Protein AF-A0A3P7PQY3-F1 (afdb_monomer)

Structure (mmCIF, N/CA/C/O backbone):
data_AF-A0A3P7PQY3-F1
#
_entry.id   AF-A0A3P7PQY3-F1
#
loop_
_atom_site.group_PDB
_atom_site.id
_atom_site.type_symbol
_atom_site.label_atom_id
_atom_site.label_alt_id
_atom_site.label_comp_id
_atom_site.label_asym_id
_atom_site.label_entity_id
_atom_site.label_seq_id
_atom_site.pdbx_PDB_ins_code
_atom_site.Cartn_x
_atom_site.Cartn_y
_atom_site.Cartn_z
_atom_site.occupancy
_atom_site.B_iso_or_equiv
_atom_site.auth_seq_id
_atom_site.auth_comp_id
_atom_site.auth_asym_id
_atom_site.auth_atom_id
_atom_site.pdbx_PDB_model_num
ATOM 1 N N . MET A 1 1 ? 18.420 50.711 -47.940 1.00 52.22 1 MET A N 1
ATOM 2 C CA . MET A 1 1 ? 17.984 51.287 -46.654 1.00 52.22 1 MET A CA 1
ATOM 3 C C . MET A 1 1 ? 16.793 52.195 -46.912 1.00 52.22 1 MET A C 1
ATOM 5 O O . MET A 1 1 ? 17.015 53.328 -47.290 1.00 52.22 1 MET A O 1
ATOM 9 N N . VAL A 1 2 ? 15.583 51.626 -46.829 1.00 44.28 2 VAL A N 1
ATOM 10 C CA . VAL A 1 2 ? 14.294 52.136 -46.301 1.00 44.28 2 VAL A CA 1
ATOM 11 C C . VAL A 1 2 ? 13.352 50.915 -46.368 1.00 44.28 2 VAL A C 1
ATOM 13 O O . VAL A 1 2 ? 13.141 50.410 -47.469 1.00 44.28 2 VAL A O 1
ATOM 16 N N . PRO A 1 3 ? 12.843 50.384 -45.244 1.00 64.44 3 PRO A N 1
ATOM 17 C CA . PRO A 1 3 ? 11.634 49.561 -45.211 1.00 64.44 3 PRO A CA 1
ATOM 18 C C . PRO A 1 3 ? 10.407 50.481 -45.068 1.00 64.44 3 PRO A C 1
ATOM 20 O O . PRO A 1 3 ? 10.519 51.550 -44.463 1.00 64.44 3 PRO A O 1
ATOM 23 N N . PRO A 1 4 ? 9.254 50.131 -45.651 1.00 53.50 4 PRO A N 1
ATOM 24 C CA . PRO A 1 4 ? 8.085 49.842 -44.802 1.00 53.50 4 PRO A CA 1
ATOM 25 C C . PRO A 1 4 ? 7.199 48.740 -45.432 1.00 53.50 4 PRO A C 1
ATOM 27 O O . PRO A 1 4 ? 7.160 48.584 -46.643 1.00 53.50 4 PRO A O 1
ATOM 30 N N . GLY A 1 5 ? 6.576 47.838 -44.677 1.00 55.19 5 GLY A N 1
ATOM 31 C CA . GLY A 1 5 ? 5.430 48.153 -43.828 1.00 55.19 5 GLY A CA 1
ATOM 32 C C . GLY A 1 5 ? 4.141 48.004 -44.644 1.00 55.19 5 GLY A C 1
ATOM 33 O O . GLY A 1 5 ? 3.592 49.007 -45.079 1.00 55.19 5 GLY A O 1
ATOM 34 N N . ASP A 1 6 ? 3.708 46.760 -44.853 1.00 49.06 6 ASP A N 1
ATOM 35 C CA . ASP A 1 6 ? 2.367 46.376 -45.326 1.00 49.06 6 ASP A CA 1
ATOM 36 C C . ASP A 1 6 ? 1.673 45.777 -44.083 1.00 49.06 6 ASP A C 1
ATOM 38 O O . ASP A 1 6 ? 2.241 44.888 -43.444 1.00 49.06 6 ASP A O 1
ATOM 42 N N . GLY A 1 7 ? 0.628 46.371 -43.498 1.00 51.19 7 GLY A N 1
ATOM 43 C CA . GLY A 1 7 ? -0.681 46.562 -44.128 1.00 51.19 7 GLY A CA 1
ATOM 44 C C . GLY A 1 7 ? -1.347 45.183 -44.222 1.00 51.19 7 GLY A C 1
ATOM 45 O O . GLY A 1 7 ? -0.927 44.351 -45.006 1.00 51.19 7 GLY A O 1
ATOM 46 N N . THR A 1 8 ? -2.121 44.734 -43.226 1.00 54.81 8 THR A N 1
ATOM 47 C CA . THR A 1 8 ? -3.601 44.745 -43.297 1.00 54.81 8 THR A CA 1
ATOM 48 C C . THR A 1 8 ? -4.060 44.245 -44.684 1.00 54.81 8 THR A C 1
ATOM 50 O O . THR A 1 8 ? -3.866 44.938 -45.669 1.00 54.81 8 THR A O 1
ATOM 53 N N . ASP A 1 9 ? -4.581 43.030 -44.880 1.00 46.56 9 ASP A N 1
ATOM 54 C CA . ASP A 1 9 ? -5.879 42.599 -44.367 1.00 46.56 9 ASP A CA 1
ATOM 55 C C . ASP A 1 9 ? -6.181 4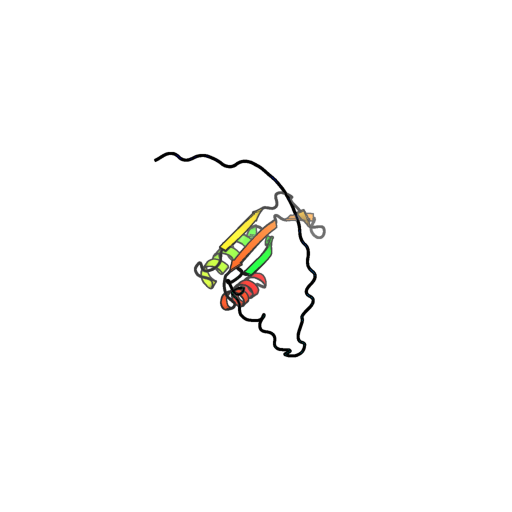1.111 -44.640 1.00 46.56 9 ASP A C 1
ATOM 57 O O . ASP A 1 9 ? -5.689 40.487 -45.575 1.00 46.56 9 ASP A O 1
ATOM 61 N N . SER A 1 10 ? -7.038 40.584 -43.770 1.00 53.97 10 SER A N 1
ATOM 62 C CA . SER A 1 10 ? -7.958 39.452 -43.923 1.00 53.97 10 SER A CA 1
ATOM 63 C C . SER A 1 10 ? -8.440 39.122 -45.342 1.00 53.97 10 SER A C 1
ATOM 65 O O . SER A 1 10 ? -8.813 40.028 -46.071 1.00 53.97 10 SER A O 1
ATOM 67 N N . GLU A 1 11 ? -8.554 37.811 -45.611 1.00 41.97 11 GLU A N 1
ATOM 68 C CA . GLU A 1 11 ? -9.400 37.067 -46.583 1.00 41.97 11 GLU A CA 1
ATOM 69 C C . GLU A 1 11 ? -8.557 35.906 -47.157 1.00 41.97 11 GLU A C 1
ATOM 71 O O . GLU A 1 11 ? -7.385 36.077 -47.452 1.00 41.97 11 GLU A O 1
ATOM 76 N N . THR A 1 12 ? -8.991 34.661 -47.329 1.00 54.41 12 THR A N 1
ATOM 77 C CA . THR A 1 12 ? -10.294 34.014 -47.224 1.00 54.41 12 THR A CA 1
ATOM 78 C C . THR A 1 12 ? -10.032 32.502 -47.124 1.00 54.41 12 THR A C 1
ATOM 80 O O . THR A 1 12 ? -9.040 31.989 -47.642 1.00 54.41 12 THR A O 1
ATOM 83 N N . MET A 1 13 ? -10.906 31.785 -46.414 1.00 49.53 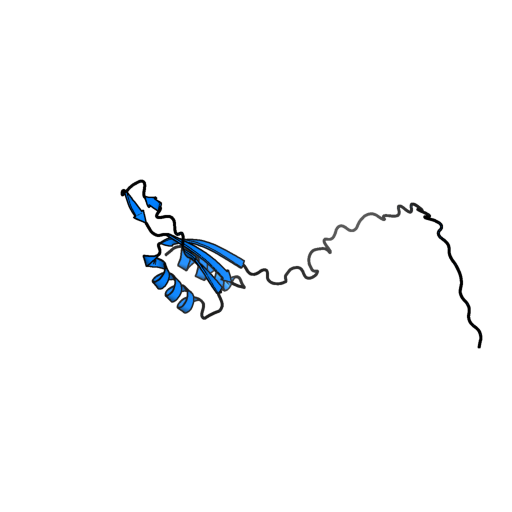13 MET A N 1
ATOM 84 C CA . MET A 1 13 ? -10.976 30.323 -46.445 1.00 49.53 13 MET A CA 1
ATOM 85 C C . MET A 1 13 ? -11.256 29.835 -47.869 1.00 49.53 13 MET A C 1
ATOM 87 O O . MET A 1 13 ? -12.281 30.199 -48.432 1.00 49.53 13 MET A O 1
ATOM 91 N N . GLU A 1 14 ? -10.448 28.911 -48.384 1.00 48.22 14 GLU A N 1
ATOM 92 C CA . GLU A 1 14 ? -10.862 28.026 -49.478 1.00 48.22 14 GLU A CA 1
ATOM 93 C C . GLU A 1 14 ? -10.751 26.574 -49.002 1.00 48.22 14 GLU A C 1
ATOM 95 O O . GLU A 1 14 ? -9.682 25.963 -48.951 1.00 48.22 14 GLU A O 1
ATOM 100 N N . LEU A 1 15 ? -11.903 26.034 -48.601 1.00 46.88 15 LEU A N 1
ATOM 101 C CA . LEU A 1 15 ? -12.147 24.603 -48.500 1.00 46.88 15 LEU A CA 1
ATOM 102 C C . LEU A 1 15 ? -12.175 24.039 -49.922 1.00 46.88 15 LEU A C 1
ATOM 104 O O . LEU A 1 15 ? -13.108 24.328 -50.665 1.00 46.88 15 LEU A O 1
ATOM 108 N N . THR A 1 16 ? -11.227 23.172 -50.281 1.00 52.34 16 THR A N 1
ATOM 109 C CA . THR A 1 16 ? -11.451 22.246 -51.396 1.00 52.34 16 THR A CA 1
ATOM 110 C C . THR A 1 16 ? -11.374 20.809 -50.897 1.00 52.34 16 THR A C 1
ATOM 112 O O . THR A 1 16 ? -10.375 20.307 -50.387 1.00 52.34 16 THR A O 1
ATOM 115 N N . SER A 1 17 ? -12.533 20.171 -50.982 1.00 49.88 17 SER A N 1
ATOM 116 C CA . SER A 1 17 ? -12.780 18.753 -50.805 1.00 49.88 17 SER A CA 1
ATOM 117 C C . SER A 1 17 ? -11.951 17.933 -51.794 1.00 49.88 17 SER A C 1
ATOM 119 O O . SER A 1 17 ? -12.172 18.007 -53.000 1.00 49.88 17 SER A O 1
ATOM 121 N N . GLY A 1 18 ? -11.045 17.107 -51.275 1.00 47.41 18 GLY A N 1
ATOM 122 C CA . GLY A 1 18 ? -10.314 16.099 -52.036 1.00 47.41 18 GLY A CA 1
ATOM 123 C C . GLY A 1 18 ? -10.372 14.755 -51.325 1.00 47.41 18 GLY A C 1
ATOM 124 O O . GLY A 1 18 ? -9.411 14.336 -50.688 1.00 47.41 18 GLY A O 1
ATOM 125 N N . THR A 1 19 ? -11.525 14.090 -51.389 1.00 56.31 19 THR A N 1
ATOM 126 C CA . THR A 1 19 ? -11.685 12.692 -50.980 1.00 56.31 19 THR A CA 1
ATOM 127 C C . THR A 1 19 ? -10.863 11.814 -51.922 1.00 56.31 19 THR A C 1
ATOM 129 O O . THR A 1 19 ? -11.209 11.653 -53.087 1.00 56.31 19 THR A O 1
ATOM 132 N N . GLY A 1 20 ? -9.771 11.245 -51.418 1.00 43.84 20 GLY A N 1
ATOM 133 C CA . GLY A 1 20 ? -8.911 10.335 -52.171 1.00 43.84 20 GLY A CA 1
ATOM 134 C C . GLY A 1 20 ? -8.302 9.275 -51.265 1.00 43.84 20 GLY A C 1
ATOM 135 O O . GLY A 1 20 ? -7.098 9.275 -51.037 1.00 43.84 20 GLY A O 1
ATOM 136 N N . ALA A 1 21 ? -9.137 8.393 -50.715 1.00 53.78 21 ALA A N 1
ATOM 137 C CA . ALA A 1 21 ? -8.681 7.194 -50.020 1.00 53.78 21 ALA A CA 1
ATOM 138 C C . ALA A 1 21 ? -8.503 6.047 -51.032 1.00 53.78 21 ALA A C 1
ATOM 140 O O . ALA A 1 21 ? -9.494 5.641 -51.644 1.00 53.78 21 ALA A O 1
ATOM 141 N N . PRO A 1 22 ? -7.298 5.475 -51.204 1.00 57.16 22 PRO A N 1
ATOM 142 C CA . PRO A 1 22 ? -7.166 4.145 -51.776 1.00 57.16 22 PRO A CA 1
ATOM 143 C C . PRO A 1 22 ? -7.409 3.067 -50.696 1.00 57.16 22 PRO A C 1
ATOM 145 O O . PRO A 1 22 ? -6.888 3.169 -49.581 1.00 57.16 22 PRO A O 1
ATOM 148 N N . PRO A 1 23 ? -8.216 2.035 -51.005 1.00 57.84 23 PRO A N 1
ATOM 149 C CA . PRO A 1 23 ? -8.561 0.950 -50.094 1.00 57.84 23 PRO A CA 1
ATOM 150 C C . PRO A 1 23 ? -7.433 -0.089 -50.023 1.00 57.84 23 PRO A C 1
ATOM 152 O O . PRO A 1 23 ? -6.590 -0.139 -50.908 1.00 57.84 23 PRO A O 1
ATOM 155 N N . HIS A 1 24 ? -7.496 -0.961 -49.015 1.00 60.12 24 HIS A N 1
ATOM 156 C CA . HIS A 1 24 ? -6.778 -2.236 -48.854 1.00 60.12 24 HIS A CA 1
ATOM 157 C C . HIS A 1 24 ? -5.249 -2.203 -48.628 1.00 60.12 24 HIS A C 1
ATOM 159 O O . HIS A 1 24 ? -4.443 -2.514 -49.491 1.00 60.12 24 HIS A O 1
ATOM 165 N N . THR A 1 25 ? -4.840 -2.009 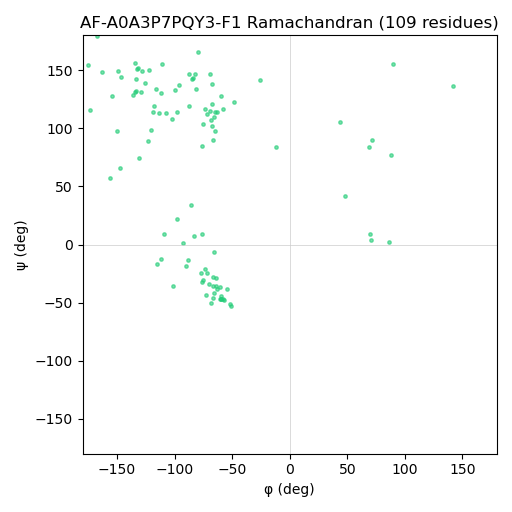-47.374 1.00 51.59 25 THR A N 1
ATOM 166 C CA . THR A 1 25 ? -3.935 -2.966 -46.708 1.00 51.59 25 THR A CA 1
ATOM 167 C C . THR A 1 25 ? -4.246 -2.935 -45.218 1.00 51.59 25 THR A C 1
ATOM 169 O O . THR A 1 25 ? -3.835 -2.050 -44.473 1.00 51.59 25 THR A O 1
ATOM 172 N N . THR A 1 26 ? -5.051 -3.905 -44.804 1.00 57.50 26 THR A N 1
ATOM 173 C CA . THR A 1 26 ? -5.378 -4.204 -43.416 1.00 57.50 26 THR A CA 1
ATOM 174 C C . THR A 1 26 ? -4.123 -4.734 -42.725 1.00 57.50 26 THR A C 1
ATOM 176 O O . THR A 1 26 ? -3.752 -5.890 -42.899 1.00 57.50 26 THR A O 1
ATOM 179 N N . GLY A 1 27 ? -3.458 -3.888 -41.946 1.00 52.38 27 GLY A N 1
ATOM 180 C CA . GLY A 1 27 ? -2.363 -4.279 -41.064 1.00 52.38 27 GLY A CA 1
ATOM 181 C C . GLY A 1 27 ? -2.266 -3.281 -39.909 1.00 52.38 27 GLY A C 1
ATOM 182 O O . GLY A 1 27 ? -2.246 -2.077 -40.166 1.00 52.38 27 GLY A O 1
ATOM 183 N N . PRO A 1 28 ? -2.249 -3.717 -38.637 1.00 51.31 28 PRO A N 1
ATOM 184 C CA . PRO A 1 28 ? -2.247 -2.807 -37.502 1.00 51.31 28 PRO A CA 1
ATOM 185 C C . PRO A 1 28 ? -0.851 -2.196 -37.323 1.00 51.31 28 PRO A C 1
ATOM 187 O O . PRO A 1 28 ? -0.059 -2.652 -36.505 1.00 51.31 28 PRO A O 1
ATOM 190 N N . LEU A 1 29 ? -0.554 -1.117 -38.051 1.00 49.56 29 LEU A N 1
ATOM 191 C CA . LEU A 1 29 ? 0.618 -0.267 -37.788 1.00 49.56 29 LEU A CA 1
ATOM 192 C C . LEU A 1 29 ? 0.425 0.671 -36.577 1.00 49.56 29 LEU A C 1
ATOM 194 O O . LEU A 1 29 ? 1.283 1.496 -36.285 1.00 49.56 29 LEU A O 1
ATOM 198 N N . PHE A 1 30 ? -0.655 0.492 -35.811 1.00 44.44 30 PHE A N 1
ATOM 199 C CA . PHE A 1 30 ? -0.911 1.174 -34.537 1.00 44.44 30 PHE A CA 1
ATOM 200 C C . PHE A 1 30 ? -0.529 0.349 -33.296 1.00 44.44 30 PHE A C 1
ATOM 202 O O . PHE A 1 30 ? -1.047 0.613 -32.216 1.00 44.44 30 PHE A O 1
ATOM 209 N N . HIS A 1 31 ? 0.363 -0.645 -33.399 1.00 50.25 31 HIS A N 1
ATOM 210 C CA . HIS A 1 31 ? 0.770 -1.431 -32.221 1.00 50.25 31 HIS A CA 1
ATOM 211 C C . HIS A 1 31 ? 2.202 -1.180 -31.724 1.00 50.25 31 HIS A C 1
ATOM 213 O O . HIS A 1 31 ? 2.665 -1.899 -30.844 1.00 50.25 31 HIS A O 1
ATOM 219 N N . ASN A 1 32 ? 2.935 -0.175 -32.217 1.00 48.72 32 ASN A N 1
ATOM 220 C CA . ASN A 1 32 ? 4.261 0.082 -31.641 1.00 48.72 32 ASN A CA 1
ATOM 221 C C . ASN A 1 32 ? 4.792 1.509 -31.826 1.00 48.72 32 ASN A C 1
ATOM 223 O O . ASN A 1 32 ? 5.869 1.717 -32.373 1.00 48.72 32 ASN A O 1
ATOM 227 N N . PHE A 1 33 ? 4.042 2.503 -31.354 1.00 41.62 33 PHE A N 1
ATOM 228 C CA . PHE A 1 33 ? 4.567 3.856 -31.156 1.00 41.62 33 PHE A CA 1
ATOM 229 C C . PHE A 1 33 ? 4.371 4.265 -29.693 1.00 41.62 33 PHE A C 1
ATOM 231 O O . PHE A 1 33 ? 3.342 4.806 -29.334 1.00 41.62 33 PHE A O 1
ATOM 238 N N . GLY A 1 34 ? 5.339 3.971 -28.822 1.00 47.81 34 GLY A N 1
ATOM 239 C CA . GLY A 1 34 ? 5.626 4.811 -27.647 1.00 47.81 34 GLY A CA 1
ATOM 240 C C . GLY A 1 34 ? 4.637 4.885 -26.468 1.00 47.81 34 GLY A C 1
ATOM 241 O O . GLY A 1 34 ? 4.882 5.687 -25.575 1.00 47.81 34 GLY A O 1
ATOM 242 N N . TRP A 1 35 ? 3.579 4.068 -26.385 1.00 52.78 35 TRP A N 1
ATOM 243 C CA . TRP A 1 35 ? 2.666 4.051 -25.214 1.00 52.78 35 TRP A CA 1
ATOM 244 C C . TRP A 1 35 ? 3.037 3.025 -24.129 1.00 52.78 35 TRP A C 1
ATOM 246 O O . TRP A 1 35 ? 2.373 2.955 -23.100 1.00 52.78 35 TRP A O 1
ATOM 256 N N . ASN A 1 36 ? 4.124 2.262 -24.295 1.00 51.75 36 ASN A N 1
ATOM 257 C CA . ASN A 1 36 ? 4.706 1.450 -23.213 1.00 51.75 36 ASN A CA 1
ATOM 258 C C . ASN A 1 36 ? 5.687 2.262 -22.345 1.00 51.75 36 ASN A C 1
ATOM 260 O O . ASN A 1 36 ? 6.672 1.737 -21.825 1.00 51.75 36 ASN A O 1
ATOM 264 N N . CYS A 1 37 ? 5.411 3.553 -22.146 1.00 48.09 37 CYS A N 1
ATOM 265 C CA . CYS A 1 37 ? 5.952 4.265 -20.996 1.00 48.09 37 CYS A CA 1
ATOM 266 C C . CYS A 1 37 ? 5.299 3.663 -19.754 1.00 48.09 37 CYS A C 1
ATOM 268 O O . CYS A 1 37 ? 4.211 4.076 -19.374 1.00 48.09 37 CYS A O 1
ATOM 270 N N . HIS A 1 38 ? 5.949 2.627 -19.210 1.00 58.12 38 HIS A N 1
ATOM 271 C CA . HIS A 1 38 ? 5.704 1.961 -17.933 1.00 58.12 38 HIS A CA 1
ATOM 272 C C . HIS A 1 38 ? 4.740 2.725 -17.016 1.00 58.12 38 HIS A C 1
ATOM 274 O O . HIS A 1 38 ? 5.165 3.472 -16.134 1.00 58.12 38 HIS A O 1
ATOM 280 N N . LEU A 1 39 ? 3.435 2.530 -17.215 1.00 66.94 39 LEU A N 1
ATOM 281 C CA . LEU A 1 39 ? 2.439 3.101 -16.327 1.00 66.94 39 LEU A CA 1
ATOM 282 C C . LEU A 1 39 ? 2.660 2.425 -14.972 1.00 66.94 39 LEU A C 1
ATOM 284 O O . LEU A 1 39 ? 2.523 1.202 -14.859 1.00 66.94 39 LEU A O 1
ATOM 288 N N . PHE A 1 40 ? 3.084 3.193 -13.967 1.00 71.75 40 PHE A N 1
ATOM 289 C CA . PHE A 1 40 ? 3.200 2.694 -12.602 1.00 71.75 40 PHE A CA 1
ATOM 290 C C . PHE A 1 40 ? 1.899 1.974 -12.241 1.00 71.75 40 PHE A C 1
ATOM 292 O O . PHE A 1 40 ? 0.804 2.526 -12.352 1.00 71.75 40 PHE A O 1
ATOM 299 N N . ARG A 1 41 ? 2.017 0.704 -11.858 1.00 86.00 41 ARG A N 1
ATOM 300 C CA . ARG A 1 41 ? 0.879 -0.094 -11.414 1.00 86.00 41 ARG A CA 1
ATOM 301 C C . ARG A 1 41 ? 0.640 0.240 -9.949 1.00 86.00 41 ARG A C 1
ATOM 303 O O . ARG A 1 41 ? 1.589 0.500 -9.210 1.00 86.00 41 ARG A O 1
ATOM 310 N N . PHE A 1 42 ? -0.614 0.216 -9.518 1.00 89.94 42 PHE A N 1
ATOM 311 C CA . PHE A 1 42 ? -0.936 0.451 -8.117 1.00 89.94 42 PHE A CA 1
ATOM 312 C C . PHE A 1 42 ? -1.948 -0.557 -7.579 1.00 89.94 42 PHE A C 1
ATOM 314 O O . PHE A 1 42 ? -2.703 -1.173 -8.332 1.00 89.94 42 PHE A O 1
ATOM 321 N N . VAL A 1 43 ? -1.927 -0.737 -6.261 1.00 90.81 43 VAL A N 1
ATOM 322 C CA . VAL A 1 43 ? -2.909 -1.497 -5.480 1.00 90.81 43 VAL A CA 1
ATOM 323 C C . VAL A 1 43 ? -3.354 -0.611 -4.327 1.00 90.81 43 VAL A C 1
ATOM 325 O O . VAL A 1 43 ? -2.509 -0.045 -3.641 1.00 90.81 43 VAL A O 1
ATOM 328 N N . ALA A 1 44 ? -4.660 -0.496 -4.111 1.00 92.50 44 ALA A N 1
ATOM 329 C CA . ALA A 1 44 ? -5.232 0.228 -2.984 1.00 92.50 44 ALA A CA 1
ATOM 330 C C . ALA A 1 44 ? -6.129 -0.697 -2.157 1.00 92.50 44 ALA A C 1
ATOM 332 O O . ALA A 1 44 ? -6.718 -1.636 -2.697 1.00 92.50 44 ALA A O 1
ATOM 333 N N . GLY A 1 45 ? -6.222 -0.439 -0.857 1.00 91.75 45 GLY A N 1
ATOM 334 C CA . GLY A 1 45 ? -7.021 -1.242 0.059 1.00 91.75 45 GLY A CA 1
ATOM 335 C C . GLY A 1 45 ? -7.209 -0.584 1.419 1.00 91.75 45 GLY A C 1
ATOM 336 O O . GLY A 1 45 ? -6.713 0.512 1.679 1.00 91.75 45 GLY A O 1
ATOM 337 N N . VAL A 1 46 ? -7.940 -1.275 2.291 1.00 91.50 46 VAL A N 1
ATOM 338 C CA . VAL A 1 46 ? -8.180 -0.867 3.679 1.00 91.50 46 VAL A CA 1
ATOM 339 C C . VAL A 1 46 ? -7.544 -1.899 4.598 1.00 91.50 46 VAL A C 1
ATOM 341 O O . VAL A 1 46 ? -7.721 -3.101 4.407 1.00 91.50 46 VAL A O 1
ATOM 344 N N . ILE A 1 47 ? -6.815 -1.438 5.607 1.00 91.00 47 ILE A N 1
ATOM 345 C CA . ILE A 1 47 ? -6.184 -2.279 6.622 1.00 91.00 47 ILE A CA 1
ATOM 346 C C . ILE A 1 47 ? -6.485 -1.724 8.015 1.00 91.00 47 ILE A C 1
ATOM 348 O O . ILE A 1 47 ? -6.710 -0.528 8.192 1.00 91.00 47 ILE A O 1
ATOM 352 N N . ARG A 1 48 ? -6.508 -2.594 9.028 1.00 89.44 48 ARG A N 1
ATOM 353 C CA . ARG A 1 48 ? -6.598 -2.156 10.427 1.00 89.44 48 ARG A CA 1
ATOM 354 C C . ARG A 1 48 ? -5.319 -1.431 10.831 1.00 89.44 48 ARG A C 1
ATOM 356 O O . ARG A 1 48 ? -4.224 -1.920 10.540 1.00 89.44 48 ARG A O 1
ATOM 363 N N . ARG A 1 49 ? -5.456 -0.326 11.568 1.00 89.31 49 ARG A N 1
ATOM 364 C CA . ARG A 1 49 ? -4.328 0.505 12.021 1.00 89.31 49 ARG A CA 1
ATOM 365 C C . ARG A 1 49 ? -3.267 -0.302 12.780 1.00 89.31 49 ARG A C 1
ATOM 367 O O . ARG A 1 49 ? -2.076 -0.119 12.565 1.00 89.31 49 ARG A O 1
ATOM 374 N N . GLU A 1 50 ? -3.693 -1.262 13.598 1.00 90.00 50 GLU A N 1
ATOM 375 C CA . GLU A 1 50 ? -2.807 -2.151 14.368 1.00 90.00 50 GLU A CA 1
ATOM 376 C C . GLU A 1 50 ? -1.929 -3.070 13.493 1.00 90.00 50 GLU A C 1
ATOM 378 O O . GLU A 1 50 ? -0.822 -3.438 13.882 1.00 90.00 50 GLU A O 1
ATOM 383 N N . ARG A 1 51 ? -2.403 -3.432 12.291 1.00 90.38 51 ARG A N 1
ATOM 384 C CA . ARG A 1 51 ? -1.691 -4.322 11.357 1.00 90.38 51 ARG A CA 1
ATOM 385 C C . ARG A 1 51 ? -0.785 -3.561 10.391 1.00 90.38 51 ARG A C 1
ATOM 387 O O . ARG A 1 51 ? 0.139 -4.154 9.835 1.00 90.38 51 ARG A O 1
ATOM 394 N N . LEU A 1 52 ? -1.010 -2.256 10.234 1.00 91.62 52 LEU A N 1
ATOM 395 C CA . LEU A 1 52 ? -0.237 -1.371 9.365 1.00 91.62 52 LEU A CA 1
ATOM 396 C C . LEU A 1 52 ? 1.290 -1.464 9.584 1.00 91.62 52 LEU A C 1
ATOM 398 O O . LEU A 1 52 ? 1.993 -1.755 8.617 1.00 91.62 52 LEU A O 1
ATOM 402 N N . PRO A 1 53 ? 1.842 -1.329 10.810 1.00 92.94 53 PRO A N 1
ATOM 403 C CA . PRO A 1 53 ? 3.295 -1.357 11.001 1.00 92.94 53 PRO A CA 1
ATOM 404 C C . PRO A 1 53 ? 3.924 -2.722 10.684 1.00 92.94 53 PRO A C 1
ATOM 406 O O . PRO A 1 53 ? 5.094 -2.796 10.305 1.00 92.94 53 PRO A O 1
ATOM 409 N N . ALA A 1 54 ? 3.180 -3.821 10.838 1.00 93.31 54 ALA A N 1
ATOM 410 C CA . ALA A 1 54 ? 3.651 -5.147 10.442 1.00 93.31 54 ALA A CA 1
ATOM 411 C C . ALA A 1 54 ? 3.668 -5.292 8.912 1.00 93.31 54 ALA A C 1
ATOM 413 O O . ALA A 1 54 ? 4.658 -5.767 8.346 1.00 93.31 54 ALA A O 1
ATOM 414 N N . PHE A 1 55 ? 2.607 -4.818 8.254 1.00 92.94 55 PHE A N 1
ATOM 415 C CA . PHE A 1 55 ? 2.472 -4.796 6.801 1.00 92.94 55 PHE A CA 1
ATOM 416 C C . PHE A 1 55 ? 3.577 -3.966 6.130 1.00 92.94 55 PHE A C 1
ATOM 418 O O . PHE A 1 55 ? 4.244 -4.453 5.219 1.00 92.94 55 PHE A O 1
ATOM 425 N N . GLU A 1 56 ? 3.854 -2.760 6.633 1.00 91.56 56 GLU A N 1
ATOM 426 C CA . GLU A 1 56 ? 4.921 -1.883 6.133 1.00 91.56 56 GLU A CA 1
ATOM 427 C C . GLU A 1 56 ? 6.298 -2.551 6.174 1.00 91.56 56 GLU A C 1
ATOM 429 O O . GLU A 1 56 ? 7.031 -2.561 5.181 1.00 91.56 56 GLU A O 1
ATOM 434 N N . ARG A 1 57 ? 6.644 -3.177 7.307 1.00 92.12 57 ARG A N 1
ATOM 435 C CA . ARG A 1 57 ? 7.920 -3.895 7.457 1.00 92.12 57 ARG A CA 1
ATOM 436 C C . ARG A 1 57 ? 8.024 -5.076 6.497 1.00 92.12 57 ARG A C 1
ATOM 438 O O . ARG A 1 57 ? 9.113 -5.348 5.989 1.00 92.12 57 ARG A O 1
ATOM 445 N N . LEU A 1 58 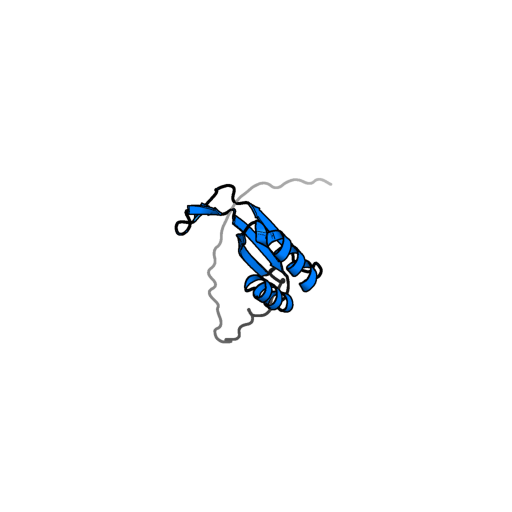? 6.924 -5.793 6.261 1.00 92.81 58 LEU A N 1
ATOM 446 C CA . LEU A 1 58 ? 6.889 -6.908 5.316 1.00 92.81 58 LEU A CA 1
ATOM 447 C C . LEU A 1 58 ? 7.086 -6.413 3.878 1.00 92.81 58 LEU A C 1
ATOM 449 O O . LEU A 1 58 ? 7.922 -6.957 3.152 1.00 92.81 58 LEU A O 1
ATOM 453 N N . LEU A 1 59 ? 6.384 -5.343 3.498 1.00 91.69 59 LEU A N 1
ATOM 454 C CA . LEU A 1 59 ? 6.500 -4.714 2.186 1.00 91.69 59 LEU A CA 1
ATOM 455 C C . LEU A 1 59 ? 7.935 -4.233 1.926 1.00 91.69 59 LEU A C 1
ATOM 457 O O . LEU A 1 59 ? 8.518 -4.550 0.886 1.00 91.69 59 LEU A O 1
ATOM 461 N N . TRP A 1 60 ? 8.536 -3.551 2.906 1.00 89.38 60 TRP A N 1
ATOM 462 C CA . TRP A 1 60 ? 9.922 -3.086 2.853 1.00 89.38 60 TRP A CA 1
ATOM 463 C C . TRP A 1 60 ? 10.909 -4.240 2.640 1.00 89.38 60 TRP A C 1
ATOM 465 O O . TRP A 1 60 ? 11.760 -4.180 1.750 1.00 89.38 60 TRP A O 1
ATOM 475 N N . ARG A 1 61 ? 10.761 -5.332 3.402 1.00 90.81 61 ARG A N 1
ATOM 476 C CA . ARG A 1 61 ? 11.635 -6.512 3.294 1.00 90.81 61 ARG A CA 1
ATOM 477 C C . ARG A 1 61 ? 11.497 -7.233 1.955 1.00 90.81 61 ARG A C 1
ATOM 479 O O . ARG A 1 61 ? 12.505 -7.639 1.378 1.00 90.81 61 ARG A O 1
ATOM 486 N N . ALA A 1 62 ? 10.276 -7.384 1.451 1.00 89.75 62 ALA A N 1
ATOM 487 C CA . ALA A 1 62 ? 10.012 -8.118 0.216 1.00 89.75 62 ALA A CA 1
ATOM 488 C C . ALA A 1 62 ? 10.384 -7.331 -1.052 1.00 89.75 62 ALA A C 1
ATOM 490 O O . ALA A 1 62 ? 10.783 -7.930 -2.059 1.00 89.75 62 ALA A O 1
ATOM 491 N N . CYS A 1 63 ? 10.245 -6.001 -1.005 1.00 85.69 63 CYS A N 1
ATOM 492 C CA . CYS A 1 63 ? 10.339 -5.138 -2.181 1.00 85.69 63 CYS A CA 1
ATOM 493 C C . CYS A 1 63 ? 11.575 -4.219 -2.209 1.00 85.69 63 CYS A C 1
ATOM 495 O O . CYS A 1 63 ? 11.866 -3.669 -3.271 1.00 85.69 63 CYS A O 1
ATOM 497 N N . ARG A 1 64 ? 12.322 -4.075 -1.099 1.00 85.50 64 ARG A N 1
ATOM 498 C CA . ARG A 1 64 ? 13.622 -3.366 -0.998 1.00 85.50 64 ARG A CA 1
ATOM 499 C C . ARG A 1 64 ? 13.644 -1.969 -1.652 1.00 85.50 64 ARG A C 1
ATOM 501 O O . ARG A 1 64 ? 14.595 -1.631 -2.344 1.00 85.50 64 ARG A O 1
ATOM 508 N N . GLY A 1 65 ? 12.584 -1.180 -1.474 1.00 82.00 65 GLY A N 1
ATOM 509 C CA . GLY A 1 65 ? 12.503 0.191 -2.000 1.00 82.00 65 GLY A CA 1
ATOM 510 C C . GLY A 1 65 ? 11.993 0.332 -3.441 1.00 82.00 65 GLY A C 1
ATOM 511 O O . GLY A 1 65 ? 11.884 1.449 -3.926 1.00 82.00 65 GLY A O 1
ATOM 512 N N . ASN A 1 66 ? 11.608 -0.758 -4.114 1.00 85.06 66 ASN A N 1
ATOM 513 C CA . ASN A 1 66 ? 11.002 -0.685 -5.455 1.00 85.06 66 ASN A CA 1
A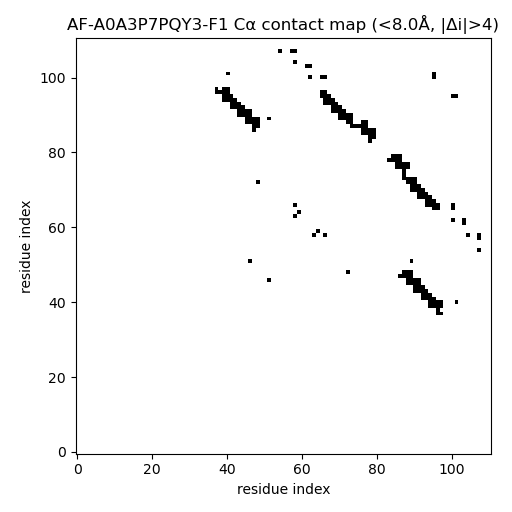TOM 514 C C . ASN A 1 66 ? 9.486 -0.405 -5.442 1.00 85.06 66 ASN A C 1
ATOM 516 O O . ASN A 1 66 ? 8.814 -0.513 -6.468 1.00 85.06 66 ASN A O 1
ATOM 520 N N . VAL A 1 67 ? 8.927 -0.119 -4.267 1.00 89.00 67 VAL A N 1
ATOM 521 C CA . VAL A 1 67 ? 7.502 0.159 -4.076 1.00 89.00 67 VAL A CA 1
ATOM 522 C C . VAL A 1 67 ? 7.344 1.387 -3.201 1.00 89.00 67 VAL A C 1
ATOM 524 O O . VAL A 1 67 ? 8.104 1.582 -2.253 1.00 89.00 67 VAL A O 1
ATOM 527 N N . PHE A 1 68 ? 6.343 2.197 -3.516 1.00 90.50 68 PHE A N 1
ATOM 528 C CA . PHE A 1 68 ? 6.017 3.404 -2.777 1.00 90.50 68 PHE A CA 1
ATOM 529 C C . PHE A 1 68 ? 4.659 3.225 -2.111 1.00 90.50 68 PHE A C 1
ATOM 531 O O . PHE A 1 68 ? 3.646 3.088 -2.794 1.00 90.50 68 PHE A O 1
ATOM 538 N N . LEU A 1 69 ? 4.645 3.182 -0.782 1.00 92.12 69 LEU A N 1
ATOM 539 C CA . LEU A 1 69 ? 3.430 3.049 0.011 1.00 92.12 69 LEU A CA 1
ATOM 540 C C . LEU A 1 69 ? 3.004 4.418 0.540 1.00 92.12 69 LEU A C 1
ATOM 542 O O . LEU A 1 69 ? 3.811 5.166 1.088 1.00 92.12 69 LEU A O 1
ATOM 546 N N . ARG A 1 70 ? 1.720 4.728 0.390 1.00 93.31 70 ARG A N 1
ATOM 547 C CA . ARG A 1 70 ? 1.065 5.891 0.983 1.00 93.31 70 ARG A CA 1
ATOM 548 C C . ARG A 1 70 ? -0.139 5.424 1.770 1.00 93.31 70 ARG A C 1
ATOM 550 O O . ARG A 1 70 ? -0.876 4.551 1.322 1.00 93.31 70 ARG A O 1
ATOM 557 N N . THR A 1 71 ? -0.330 6.016 2.932 1.00 93.88 71 THR A N 1
ATOM 558 C CA . THR A 1 71 ? -1.398 5.674 3.862 1.00 93.88 71 THR A CA 1
ATOM 559 C C . THR A 1 71 ? -2.146 6.945 4.236 1.00 93.88 71 THR A C 1
ATOM 561 O O . THR A 1 71 ? -1.574 8.036 4.231 1.00 93.88 71 THR A O 1
ATOM 564 N N . SER A 1 72 ? -3.437 6.811 4.512 1.00 93.00 72 SER A N 1
ATOM 565 C CA . SER A 1 72 ? -4.239 7.851 5.148 1.00 93.00 72 SER A CA 1
ATOM 566 C C . SER A 1 72 ? -5.095 7.194 6.211 1.00 93.00 72 SER A C 1
ATOM 568 O O . SER A 1 72 ? -5.757 6.182 5.961 1.00 93.00 72 SER A O 1
ATOM 570 N N . GLU A 1 73 ? -5.041 7.740 7.417 1.00 89.25 73 GLU A N 1
ATOM 571 C CA . GLU A 1 73 ? -5.899 7.296 8.506 1.00 89.25 73 GLU A CA 1
ATOM 572 C C . GLU A 1 73 ? -7.346 7.698 8.205 1.00 89.25 73 GLU A C 1
ATOM 574 O O . GLU A 1 73 ? -7.595 8.693 7.522 1.00 89.25 73 GLU A O 1
ATOM 579 N N . ILE A 1 74 ? -8.288 6.861 8.639 1.00 85.12 74 ILE A N 1
ATOM 580 C CA . ILE A 1 74 ? -9.707 7.202 8.649 1.00 85.12 74 ILE A CA 1
ATOM 581 C C . ILE A 1 74 ? -10.003 7.646 10.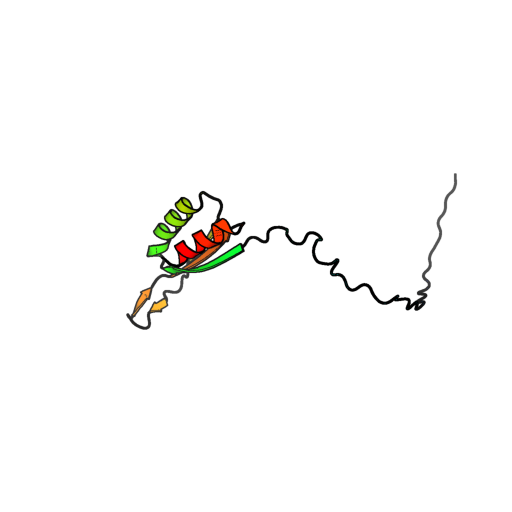080 1.00 85.12 74 ILE A C 1
ATOM 583 O O . ILE A 1 74 ? -9.882 6.835 10.999 1.00 85.12 74 ILE A O 1
ATOM 587 N N . ASP A 1 75 ? -10.341 8.924 10.256 1.00 71.81 75 ASP A N 1
ATOM 588 C CA . ASP A 1 75 ? -10.636 9.513 11.571 1.00 71.81 75 ASP A CA 1
ATOM 589 C C . ASP A 1 75 ? -11.977 9.023 12.140 1.00 71.81 75 ASP A C 1
ATOM 591 O O . ASP A 1 75 ? -12.169 8.982 13.357 1.00 71.81 75 ASP A O 1
ATOM 595 N N . ASP A 1 76 ? -12.890 8.594 11.266 1.00 69.56 76 ASP A N 1
ATOM 596 C CA . ASP A 1 76 ? -14.166 8.022 11.671 1.00 69.56 76 ASP A CA 1
ATOM 597 C C . ASP A 1 76 ? -13.965 6.626 12.264 1.00 69.56 76 ASP A C 1
ATOM 599 O O . ASP A 1 76 ? -13.627 5.651 11.581 1.00 69.56 76 ASP A O 1
ATOM 603 N N . VAL A 1 77 ? -14.224 6.535 13.566 1.00 63.41 77 VAL A N 1
ATOM 604 C CA . VAL A 1 77 ? -14.304 5.276 14.295 1.00 63.41 77 VAL A CA 1
ATOM 605 C C . VAL A 1 77 ? -15.499 4.497 13.756 1.00 63.41 77 VAL A C 1
ATOM 607 O O . VAL A 1 77 ? -16.652 4.741 14.115 1.00 63.41 77 VAL A O 1
ATOM 610 N N . LEU A 1 78 ? -15.227 3.567 12.843 1.00 64.38 78 LEU A N 1
ATOM 611 C CA . LEU A 1 78 ? -16.266 2.727 12.279 1.00 64.38 78 LEU A CA 1
ATOM 612 C C . LEU A 1 78 ? -16.642 1.679 13.330 1.00 64.38 78 LEU A C 1
ATOM 614 O O . LEU A 1 78 ? -15.895 0.723 13.556 1.00 64.38 78 LEU A O 1
ATOM 618 N N . ASN A 1 79 ? -17.790 1.877 13.977 1.00 60.81 79 ASN A N 1
ATOM 619 C CA . ASN A 1 79 ? -18.369 0.883 14.872 1.00 60.81 79 ASN A CA 1
ATOM 620 C C . ASN A 1 79 ? -18.701 -0.359 14.048 1.00 60.81 79 ASN A C 1
ATOM 622 O O . ASN A 1 79 ? -19.539 -0.313 13.144 1.00 60.81 79 ASN A O 1
ATOM 626 N N . ASP A 1 80 ? -18.012 -1.460 14.325 1.00 62.44 80 ASP A N 1
ATOM 627 C CA . ASP A 1 80 ? -18.258 -2.706 13.616 1.00 62.44 80 ASP A CA 1
ATOM 628 C C . ASP A 1 80 ? -19.656 -3.215 14.002 1.00 62.44 80 ASP A C 1
ATOM 630 O O . ASP A 1 80 ? -19.938 -3.436 15.180 1.00 62.44 80 ASP A O 1
ATOM 634 N N . THR A 1 81 ? -20.560 -3.394 13.035 1.00 61.69 81 THR A N 1
ATOM 635 C CA . THR A 1 81 ? -21.977 -3.735 13.296 1.00 61.69 81 THR A CA 1
ATOM 636 C C . THR A 1 81 ? -22.172 -5.119 13.924 1.00 61.69 81 THR A C 1
ATOM 638 O O . THR A 1 81 ? -23.290 -5.478 14.279 1.00 61.69 81 THR A O 1
ATOM 641 N N . VAL A 1 82 ? -21.101 -5.908 14.036 1.00 64.38 82 VAL A N 1
ATOM 642 C CA . VAL A 1 82 ? -21.114 -7.280 14.562 1.00 64.38 82 VAL A CA 1
ATOM 643 C C . VAL A 1 82 ? -20.615 -7.351 16.010 1.00 64.38 82 VAL A C 1
ATOM 645 O O . VAL A 1 82 ? -21.130 -8.147 16.788 1.00 64.38 82 VAL A O 1
ATOM 648 N N . THR A 1 83 ? -19.637 -6.525 16.388 1.00 66.56 83 THR A N 1
ATOM 649 C CA . THR A 1 83 ? -19.005 -6.544 17.723 1.00 66.56 83 THR A CA 1
ATOM 650 C C . THR A 1 83 ? -19.252 -5.279 18.538 1.00 66.56 83 THR A C 1
ATOM 652 O O . THR A 1 83 ? -19.058 -5.311 19.747 1.00 66.56 83 THR A O 1
ATOM 655 N N . GLY A 1 84 ? -19.682 -4.177 17.915 1.00 66.69 84 GLY A N 1
ATOM 656 C CA . GLY A 1 84 ? -19.881 -2.889 18.586 1.00 66.69 84 GLY A CA 1
ATOM 657 C C . GLY A 1 84 ? -18.582 -2.190 19.000 1.00 66.69 84 GLY A C 1
ATOM 658 O O . GLY A 1 84 ? -18.636 -1.126 19.611 1.00 66.69 84 GLY A O 1
ATOM 659 N N . GLU A 1 85 ? -17.426 -2.762 18.658 1.00 69.94 85 GLU A N 1
ATOM 660 C CA . GLU A 1 85 ? -16.121 -2.224 19.028 1.00 69.94 85 GLU A CA 1
ATOM 661 C C . GLU A 1 85 ? -15.654 -1.149 18.031 1.00 69.94 85 GLU A C 1
ATOM 663 O O . GLU A 1 85 ? -15.853 -1.292 16.815 1.00 69.94 85 GLU A O 1
ATOM 668 N N . PRO A 1 86 ? -14.997 -0.085 18.524 1.00 69.38 86 PRO A N 1
ATOM 669 C CA . PRO A 1 86 ? -14.416 0.953 17.688 1.00 69.38 86 PRO A CA 1
ATOM 670 C C . PRO A 1 86 ? -13.217 0.407 16.895 1.00 69.38 86 PRO A C 1
ATOM 672 O O . PRO A 1 86 ? -12.140 0.180 17.451 1.00 69.38 86 PRO A O 1
ATOM 675 N N . VAL A 1 87 ? -13.364 0.206 15.578 1.00 77.81 87 VAL A N 1
ATOM 676 C CA . VAL A 1 87 ? -12.267 -0.297 14.732 1.00 77.81 87 VAL A CA 1
ATOM 677 C C . VAL A 1 87 ? -11.628 0.835 13.936 1.00 77.81 87 VAL A C 1
ATOM 679 O O . VAL A 1 87 ? -12.161 1.293 12.926 1.00 77.81 87 VAL A O 1
ATOM 682 N N . ASN A 1 88 ? -10.409 1.207 14.332 1.00 85.06 88 ASN A N 1
ATOM 683 C CA . ASN A 1 88 ? -9.593 2.167 13.591 1.00 85.06 88 ASN A CA 1
ATOM 684 C C . ASN A 1 88 ? -9.031 1.533 12.312 1.00 85.06 88 ASN A C 1
ATOM 686 O O . ASN A 1 88 ? -8.220 0.594 12.345 1.00 85.06 88 ASN A O 1
ATOM 690 N N . LYS A 1 89 ? -9.450 2.073 11.168 1.00 88.31 89 LYS A N 1
ATOM 691 C CA . LYS A 1 89 ? -9.031 1.627 9.838 1.00 88.31 89 LYS A CA 1
ATOM 692 C C . LYS A 1 89 ? -8.151 2.684 9.174 1.00 88.31 89 LYS A C 1
ATOM 694 O O . LYS A 1 89 ? -8.205 3.870 9.476 1.00 88.31 89 LYS A O 1
ATOM 699 N N . THR A 1 90 ? -7.319 2.228 8.255 1.00 91.00 90 THR A N 1
ATOM 700 C CA . THR A 1 90 ? -6.406 3.060 7.478 1.00 91.00 90 THR A CA 1
ATOM 701 C C . THR A 1 90 ? -6.516 2.621 6.027 1.00 91.00 90 THR A C 1
ATOM 703 O O . THR A 1 90 ? -6.468 1.425 5.727 1.00 91.00 90 THR A O 1
ATOM 706 N N . VAL A 1 91 ? -6.675 3.575 5.115 1.00 93.62 91 VAL A N 1
ATOM 707 C CA . VAL A 1 91 ? -6.561 3.312 3.679 1.00 93.62 91 VAL A CA 1
ATOM 708 C C . VAL A 1 91 ? -5.102 3.367 3.269 1.00 93.62 91 VAL A C 1
ATOM 710 O O . VAL A 1 91 ? -4.328 4.188 3.760 1.00 93.62 91 VAL A O 1
ATOM 713 N N . PHE A 1 92 ? -4.720 2.495 2.348 1.00 94.25 92 PHE A N 1
ATOM 714 C CA . PHE A 1 92 ? -3.380 2.469 1.791 1.00 94.25 92 PHE A CA 1
ATOM 715 C C . PHE A 1 92 ? -3.425 2.376 0.268 1.00 94.25 92 PHE A C 1
ATOM 717 O O . PHE A 1 92 ? -4.337 1.785 -0.310 1.00 94.25 92 PHE A O 1
ATOM 724 N N . ILE A 1 93 ? -2.404 2.929 -0.378 1.00 94.12 93 ILE A N 1
ATOM 725 C CA . ILE A 1 93 ? -2.120 2.773 -1.801 1.00 94.12 93 ILE A CA 1
ATOM 726 C C . ILE A 1 93 ? -0.632 2.472 -1.989 1.00 94.12 93 ILE A C 1
ATOM 728 O O . ILE A 1 93 ? 0.232 3.121 -1.403 1.00 94.12 93 ILE A O 1
ATOM 732 N N . ILE A 1 94 ? -0.331 1.454 -2.789 1.00 92.75 94 ILE A N 1
ATOM 733 C CA . ILE A 1 94 ? 1.021 0.986 -3.093 1.00 92.75 94 ILE A CA 1
ATOM 734 C C . ILE A 1 94 ? 1.245 1.159 -4.583 1.00 92.75 94 ILE A C 1
ATOM 736 O O . ILE A 1 94 ? 0.559 0.523 -5.380 1.00 92.75 94 ILE A O 1
ATOM 740 N N . PHE A 1 95 ? 2.236 1.959 -4.946 1.00 90.38 95 PHE A N 1
ATOM 741 C CA . PHE A 1 95 ? 2.715 2.104 -6.313 1.00 90.38 95 PHE A CA 1
ATOM 742 C C . PHE A 1 95 ? 3.927 1.206 -6.534 1.00 90.38 95 PHE A C 1
ATOM 744 O O . PHE A 1 95 ? 4.817 1.123 -5.687 1.00 90.38 95 PHE A O 1
ATOM 751 N N . PHE A 1 96 ? 3.974 0.531 -7.675 1.00 89.31 96 PHE A N 1
ATOM 752 C CA . PHE A 1 96 ? 5.078 -0.334 -8.064 1.00 89.31 96 PHE A CA 1
ATOM 753 C C . PHE A 1 96 ? 5.244 -0.350 -9.582 1.00 89.31 96 PHE A C 1
ATOM 755 O O . PHE A 1 96 ? 4.283 -0.228 -10.342 1.00 89.31 96 PHE A O 1
ATOM 762 N N . GLN A 1 97 ? 6.480 -0.527 -10.035 1.00 83.69 97 GLN A N 1
ATOM 763 C CA . GLN A 1 97 ? 6.802 -0.617 -11.454 1.00 83.69 97 GLN A CA 1
ATOM 764 C C . GLN A 1 97 ? 7.259 -2.035 -11.799 1.00 83.69 97 GLN A C 1
ATOM 766 O O . GLN A 1 97 ? 8.132 -2.596 -11.141 1.00 83.69 97 GLN A O 1
ATOM 771 N N . GLY A 1 98 ? 6.671 -2.614 -12.845 1.00 83.25 98 GLY A N 1
ATOM 772 C CA . GLY A 1 98 ? 7.032 -3.942 -13.341 1.00 83.25 98 GLY A CA 1
ATOM 773 C C . GLY A 1 98 ? 6.248 -5.103 -12.716 1.00 83.25 98 GLY A C 1
ATOM 774 O O . GLY A 1 98 ? 5.714 -5.039 -11.606 1.00 83.25 98 GLY A O 1
ATOM 775 N N . ASP A 1 99 ? 6.175 -6.203 -13.463 1.00 82.81 99 ASP A N 1
ATOM 776 C CA . ASP A 1 99 ? 5.277 -7.322 -13.159 1.00 82.81 99 ASP A CA 1
ATOM 777 C C . ASP A 1 99 ? 5.764 -8.231 -12.027 1.00 82.81 99 ASP A C 1
ATOM 779 O O . ASP A 1 99 ? 4.951 -8.840 -11.331 1.00 82.81 99 ASP A O 1
ATOM 783 N N . GLN A 1 100 ? 7.075 -8.281 -11.769 1.00 83.06 100 GLN A N 1
ATOM 784 C CA . GLN A 1 100 ? 7.631 -9.101 -10.685 1.00 83.06 100 GLN A CA 1
ATOM 785 C C . GLN A 1 100 ? 7.161 -8.643 -9.297 1.00 83.06 100 GLN A C 1
ATOM 787 O O . GLN A 1 100 ? 6.933 -9.465 -8.406 1.00 83.06 100 GLN A O 1
ATOM 792 N N . LEU A 1 101 ? 7.001 -7.330 -9.101 1.00 87.69 101 LEU A N 1
ATOM 793 C CA . LEU A 1 101 ? 6.539 -6.766 -7.832 1.00 87.69 101 LEU A CA 1
ATOM 794 C C . LEU A 1 101 ? 5.040 -6.965 -7.639 1.00 87.69 101 LEU A C 1
ATOM 796 O O . LEU A 1 101 ? 4.614 -7.186 -6.508 1.00 87.69 101 LEU A O 1
ATOM 800 N N . LYS A 1 102 ? 4.258 -6.999 -8.725 1.00 86.75 102 LYS A N 1
ATOM 801 C CA . LYS A 1 102 ? 2.809 -7.229 -8.673 1.00 86.75 102 LYS A CA 1
ATOM 802 C C . LYS A 1 102 ? 2.458 -8.477 -7.869 1.00 86.75 102 LYS A C 1
ATOM 804 O O . LYS A 1 102 ? 1.636 -8.415 -6.959 1.00 86.75 102 LYS A O 1
ATOM 809 N N . THR A 1 103 ? 3.091 -9.605 -8.188 1.00 89.19 103 THR A N 1
ATOM 810 C CA . THR A 1 103 ? 2.806 -10.888 -7.530 1.00 89.19 103 THR A CA 1
ATOM 811 C C . THR A 1 103 ? 3.222 -10.872 -6.059 1.00 89.19 103 THR A C 1
ATOM 813 O O . THR A 1 103 ? 2.528 -11.445 -5.225 1.00 89.19 103 THR A O 1
ATOM 816 N N . LYS A 1 104 ? 4.323 -10.189 -5.716 1.00 90.06 104 LYS A N 1
ATOM 817 C CA . LYS A 1 104 ? 4.779 -10.049 -4.324 1.00 90.06 104 LYS A CA 1
ATOM 818 C C . LYS A 1 104 ? 3.831 -9.178 -3.505 1.00 90.06 104 LYS A C 1
ATOM 820 O O . LYS A 1 104 ? 3.395 -9.611 -2.445 1.00 90.06 104 LYS A O 1
ATOM 825 N N . VAL A 1 105 ? 3.484 -7.994 -4.013 1.00 90.38 105 VAL A N 1
ATOM 826 C CA . VAL A 1 105 ? 2.554 -7.063 -3.354 1.00 90.38 105 VAL A CA 1
ATOM 827 C C . VAL A 1 105 ? 1.201 -7.735 -3.155 1.00 90.38 105 VAL A C 1
ATOM 829 O O . VAL A 1 105 ? 0.673 -7.700 -2.052 1.00 90.38 105 VAL A O 1
ATOM 832 N N . LYS A 1 106 ? 0.685 -8.438 -4.173 1.00 89.44 106 LYS A N 1
ATOM 833 C CA . LYS A 1 106 ? -0.591 -9.152 -4.063 1.00 89.44 106 LYS A CA 1
ATOM 834 C C . LYS A 1 106 ? -0.575 -10.211 -2.956 1.00 89.44 106 LYS A C 1
ATOM 836 O O . LYS A 1 106 ? -1.472 -10.215 -2.127 1.00 89.44 106 LYS A O 1
ATOM 841 N N . LYS A 1 107 ? 0.475 -11.038 -2.887 1.00 91.00 107 LYS A N 1
ATOM 842 C CA . LYS A 1 107 ? 0.635 -12.034 -1.812 1.00 91.00 107 LYS A CA 1
ATOM 843 C C . LYS A 1 107 ? 0.712 -11.403 -0.423 1.00 91.00 107 LYS A C 1
ATOM 845 O O . LYS A 1 107 ? 0.205 -11.971 0.529 1.00 91.00 107 LYS A O 1
ATOM 850 N N . ILE A 1 108 ? 1.351 -10.240 -0.309 1.00 90.19 108 ILE A N 1
ATOM 851 C CA . ILE A 1 108 ? 1.449 -9.501 0.955 1.00 90.19 108 ILE A CA 1
ATOM 852 C C . ILE A 1 108 ? 0.089 -8.908 1.353 1.00 90.19 108 ILE A C 1
ATOM 854 O O . ILE A 1 108 ? -0.216 -8.855 2.535 1.00 90.19 108 ILE A O 1
ATOM 858 N N . CYS A 1 109 ? -0.740 -8.500 0.388 1.00 86.88 109 CYS A N 1
ATOM 859 C CA . CYS A 1 109 ? -2.110 -8.042 0.639 1.00 86.88 109 CYS A CA 1
ATOM 860 C C . CYS A 1 109 ? -3.093 -9.179 0.979 1.00 86.88 109 CYS A C 1
ATOM 862 O O . CYS A 1 109 ? -4.146 -8.900 1.542 1.00 86.88 109 CYS A O 1
ATOM 864 N N . GLU A 1 110 ? -2.783 -10.425 0.611 1.00 87.25 110 GLU A N 1
ATOM 865 C CA . GLU A 1 110 ? -3.603 -11.616 0.891 1.00 87.25 110 GLU A CA 1
ATOM 866 C C . GLU A 1 110 ? -3.275 -12.280 2.249 1.00 87.25 110 GLU A C 1
ATOM 868 O O . GLU A 1 110 ? -4.038 -13.139 2.689 1.00 87.25 110 GLU A O 1
ATOM 873 N N . GLY A 1 111 ? -2.156 -11.915 2.894 1.00 74.69 111 GLY A N 1
ATOM 874 C CA . GLY A 1 111 ? -1.688 -12.484 4.172 1.00 74.69 111 GLY A CA 1
ATOM 875 C C . GLY A 1 111 ? -2.201 -11.755 5.409 1.00 74.69 111 GLY A C 1
ATOM 876 O O . GLY A 1 111 ? -2.476 -12.448 6.414 1.00 74.69 111 GLY A O 1
#

Sequence (111 aa):
MVPPGDGTDSETMELTSGTGAPPHTTGPLFHNFGWNCHLFRFVAGVIRRERLPAFERLLWRACRGNVFLRTSEIDDVLNDTVTGEPVNKTVFIIFFQGDQLKTKVKKICEG

pLDDT: mean 73.33, std 17.96, range [41.62, 94.25]

Mean predicted aligned error: 16.21 Å

Nearest PDB structures (foldseek):
  9b8q-assembly1_a  TM=8.817E-01  e=8.508E-10  Rattus norvegicus
  7uzi-assembly1_a  TM=8.775E-01  e=9.123E-10  Rattus norvegicus
  9brd-assembly1_a  TM=7.902E-01  e=1.595E-09  Rattus norvegicus
  9brc-assembly1_a  TM=7.786E-01  e=3.206E-09  Rattus norvegicus
  8eau-assembly1_a  TM=7.878E-01  e=2.271E-06  Saccharomyces cerevisiae

Radius of gyration: 29.28 Å; Cα contacts (8 Å, |Δi|>4): 105; chains: 1; bounding box: 40×65×71 Å

Solvent-accessible surface area (backbone atoms only — not comparable to full-atom values): 7486 Å² total; per-residue (Å²): 145,81,89,82,89,77,76,88,78,91,85,78,91,80,89,76,91,76,94,76,84,84,81,89,80,95,67,81,83,85,75,79,78,84,78,82,65,77,71,68,43,72,52,72,54,77,44,48,53,87,5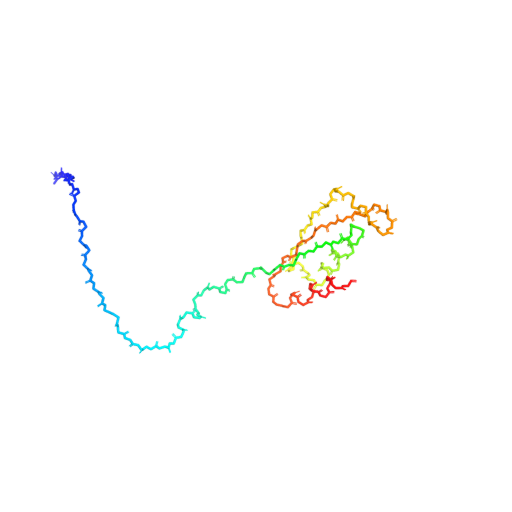2,43,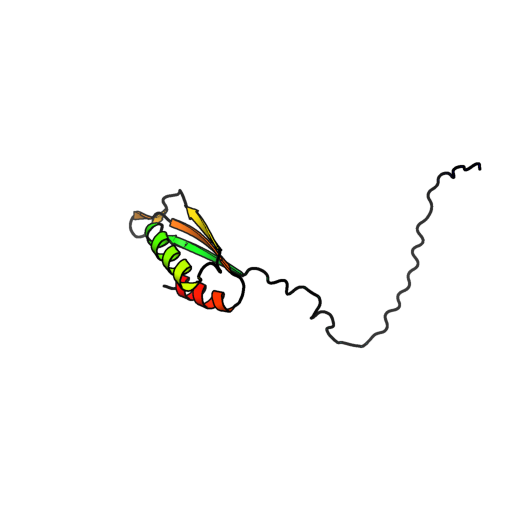69,59,51,53,54,50,51,45,70,76,46,71,76,59,54,49,77,48,75,47,78,47,87,68,65,46,58,37,94,86,76,70,47,75,46,53,38,24,41,38,38,36,39,33,64,66,72,77,53,52,60,52,55,51,54,62,76,73,108

InterPro domains:
  IPR002490 V-type ATPase, V0 complex, 116kDa subunit family [PF01496] (36-111)
  IPR002490 V-type ATPase, V0 complex, 116kDa subunit family [PTHR11629] (40-111)

Secondary structure (DSSP, 8-state):
--------------------PPP-----TTS-SS--S---EEEEEEEETTTHHHHHHHHHHHHTTSEEEEEEE--S-EE-TTT--EE-EEEEEEEE-SHHHHHHHHHHHH-

Organism: Cylicostephanus goldi (NCB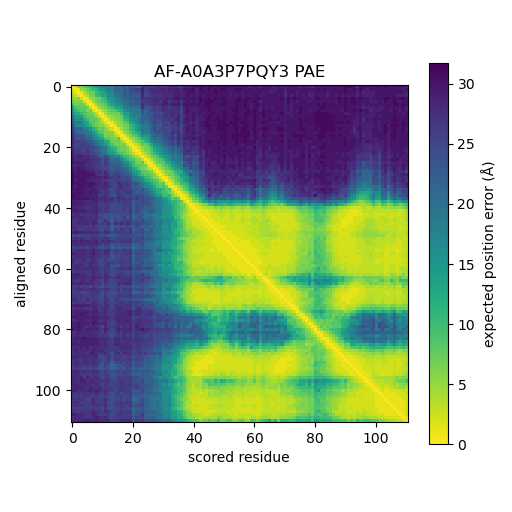I:txid71465)

Foldseek 3Di:
DDDDDDDDDDDDDDDDDDDDDDDDDDDCPVPDDDPPPFDWDKDKDKDFPVCVVVLVVLLCVQCVPQKDKDKAWDPDQPQDPPPRDRTTMMMMMMTHTDDVVVVVNVVSVVD